Protein AF-A0A971IDX2-F1 (afdb_monomer_lite)

Secondary structure (DSSP, 8-state):
---EEEE-TT--EEEE-HHHHHHHHHHHHHHHHHHHT-PPPPHHHHHHHHHHHH-S-S-----TT-PPPP--SSTTHHHHS-GGGT-------HHHHHHHHHHTS--S-EEE--TT-BHHHHGGGHHHHHHHHHHHHHH--S-EEE--B--GGGGBTTTSSBPPHHHHGGGT-HHHHH-

pLDDT: mean 91.87, std 4.36, range [58.97, 97.69]

Sequence (179 aa):
MSTIWTRMGDGAAVEMTAEEVRADMVAGSEDAAKKGKIPTLEKHEYDYLFEMFASPTRIWGVERGHEAILTKDGSTNSLYSAQLSSGVGLPLSREQCFRTFERAFSFDTMEIGHTDYSVKPVKPIVALEQTHVEAVLHNCIIPVYYGFMPNLGLYFRPDGPFPNPSDLLPKGQIAEARA

Structure (mmCIF, N/CA/C/O 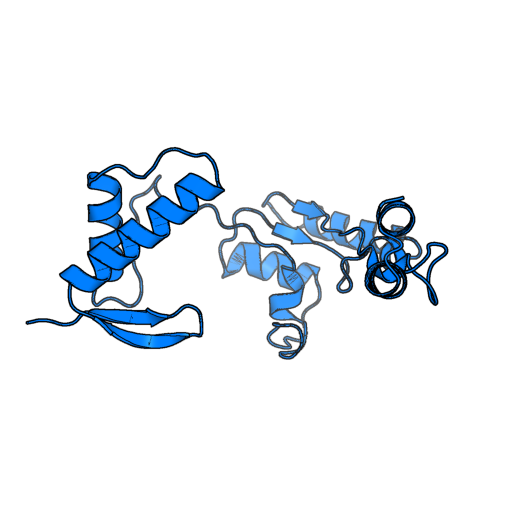backbone):
data_AF-A0A971IDX2-F1
#
_entry.id   AF-A0A971IDX2-F1
#
loop_
_atom_site.group_PDB
_atom_site.id
_atom_site.type_symbol
_atom_site.label_atom_id
_atom_site.label_alt_id
_atom_site.label_comp_id
_atom_site.label_asym_id
_atom_site.label_entity_id
_atom_site.label_seq_id
_atom_site.pdbx_PDB_ins_code
_atom_site.Cartn_x
_atom_site.Cartn_y
_atom_site.Cartn_z
_atom_site.occupancy
_atom_site.B_iso_or_equiv
_atom_site.auth_seq_id
_atom_site.auth_comp_id
_atom_site.auth_asym_id
_atom_site.auth_atom_id
_atom_site.pdbx_PDB_model_num
ATOM 1 N N . MET A 1 1 ? -24.607 18.203 22.125 1.00 58.97 1 MET A N 1
ATOM 2 C CA . MET A 1 1 ? -24.313 16.944 21.412 1.00 58.97 1 MET A CA 1
ATOM 3 C C . MET A 1 1 ? -22.805 16.807 21.377 1.00 58.97 1 MET A C 1
ATOM 5 O O . MET A 1 1 ? -22.153 17.809 21.118 1.00 58.97 1 MET A O 1
ATOM 9 N N . SER A 1 2 ? -22.254 15.652 21.747 1.00 82.31 2 SER A N 1
ATOM 10 C CA . SER A 1 2 ? -20.811 15.405 21.637 1.00 82.31 2 SER A CA 1
ATOM 11 C C . SER A 1 2 ? -20.446 15.238 20.163 1.00 82.31 2 SER A C 1
ATOM 13 O O . SER A 1 2 ? -21.071 14.428 19.481 1.00 82.31 2 SER A O 1
ATOM 15 N N . THR A 1 3 ? -19.481 16.013 19.678 1.00 91.56 3 THR A N 1
ATOM 16 C CA . THR A 1 3 ? -18.913 15.873 18.332 1.00 91.56 3 THR A CA 1
ATOM 17 C C . THR A 1 3 ? -17.737 14.895 18.352 1.00 91.56 3 THR A C 1
ATOM 19 O O . THR A 1 3 ? -17.095 14.693 19.384 1.00 91.56 3 THR A O 1
ATOM 22 N N . ILE A 1 4 ? -17.485 14.255 17.213 1.00 93.50 4 ILE A N 1
ATOM 23 C CA . ILE A 1 4 ? -16.369 13.346 16.955 1.00 93.50 4 ILE A CA 1
ATOM 24 C C . ILE A 1 4 ? -15.393 14.079 16.041 1.00 93.50 4 ILE A C 1
ATOM 26 O O . ILE A 1 4 ? -15.773 14.578 14.980 1.00 93.50 4 ILE A O 1
ATOM 30 N N . TRP A 1 5 ? -14.133 14.143 16.456 1.00 91.88 5 TRP A N 1
ATOM 31 C CA . TRP A 1 5 ? -13.058 14.682 15.634 1.00 91.88 5 TRP A CA 1
ATOM 32 C C . TRP A 1 5 ? -12.585 13.616 14.642 1.00 91.88 5 TRP A C 1
ATOM 34 O O . TRP A 1 5 ? -12.210 12.518 15.048 1.00 91.88 5 TRP A O 1
ATOM 44 N N . THR A 1 6 ? -12.581 13.933 13.349 1.00 90.00 6 THR A N 1
ATOM 45 C CA . THR A 1 6 ? -12.127 13.024 12.285 1.00 90.00 6 THR A CA 1
ATOM 46 C C . THR A 1 6 ? -11.393 13.788 11.178 1.00 90.00 6 THR A C 1
ATOM 48 O O . THR A 1 6 ? -11.206 15.007 11.259 1.00 90.00 6 THR A O 1
ATOM 51 N N . ARG A 1 7 ? -10.908 13.077 10.155 1.00 89.88 7 ARG A N 1
ATOM 52 C CA . ARG A 1 7 ? -10.211 13.656 9.003 1.00 89.88 7 ARG A CA 1
ATOM 53 C C . ARG A 1 7 ? -10.824 13.222 7.684 1.00 89.88 7 ARG A C 1
ATOM 55 O O . ARG A 1 7 ? -11.194 12.067 7.514 1.00 89.88 7 ARG A O 1
ATOM 62 N N . MET A 1 8 ? -10.835 14.151 6.740 1.00 88.69 8 MET A N 1
ATOM 63 C CA . MET A 1 8 ? -11.220 13.911 5.354 1.00 88.69 8 MET A CA 1
ATOM 64 C C . MET A 1 8 ? -10.071 13.255 4.570 1.00 88.69 8 MET A C 1
ATOM 66 O O . MET A 1 8 ? -8.927 13.214 5.030 1.00 88.69 8 MET A O 1
ATOM 70 N N . GLY A 1 9 ? -10.355 12.760 3.361 1.00 81.50 9 GLY A N 1
ATOM 71 C CA . GLY A 1 9 ? -9.358 12.098 2.504 1.00 81.50 9 GLY A CA 1
ATOM 72 C C . GLY A 1 9 ? -8.189 12.990 2.059 1.00 81.50 9 GLY A C 1
ATOM 73 O O . GLY A 1 9 ? -7.136 12.481 1.688 1.00 81.50 9 GLY A O 1
ATOM 74 N N . ASP A 1 10 ? -8.345 14.311 2.134 1.00 87.31 10 ASP A N 1
ATOM 75 C CA . ASP A 1 10 ? -7.287 15.306 1.906 1.00 87.31 10 ASP A CA 1
ATOM 76 C C . ASP A 1 10 ? -6.480 15.640 3.180 1.00 87.31 10 ASP A C 1
ATOM 78 O O . ASP A 1 10 ? -5.535 16.428 3.140 1.00 87.31 10 ASP A O 1
ATOM 82 N N . GLY A 1 11 ? -6.836 15.035 4.316 1.00 86.12 11 GLY A N 1
ATOM 83 C CA . GLY A 1 11 ? -6.217 15.250 5.618 1.00 86.12 11 GLY A CA 1
ATOM 84 C C . GLY A 1 11 ? -6.796 16.414 6.428 1.00 86.12 11 GLY A C 1
ATOM 85 O O . GLY A 1 11 ? -6.333 16.625 7.554 1.00 86.12 11 GLY A O 1
ATOM 86 N N . ALA A 1 12 ? -7.791 17.149 5.916 1.00 93.50 12 ALA A N 1
ATOM 87 C CA . ALA A 1 12 ? -8.443 18.226 6.656 1.00 93.50 12 ALA A CA 1
ATOM 88 C C . ALA A 1 12 ? -9.156 17.682 7.902 1.00 93.50 12 ALA A C 1
ATOM 90 O O . ALA A 1 12 ? -9.855 16.671 7.841 1.00 93.50 12 ALA A O 1
ATOM 91 N N . ALA A 1 13 ? -8.975 18.355 9.039 1.00 93.50 13 ALA A N 1
ATOM 92 C CA . ALA A 1 13 ? -9.632 17.993 10.289 1.00 93.50 13 ALA A CA 1
ATOM 93 C C . ALA A 1 13 ? -11.041 18.593 10.352 1.00 93.50 13 ALA A C 1
ATOM 95 O O . ALA A 1 13 ? -11.214 19.786 10.095 1.00 93.50 13 ALA A O 1
ATOM 96 N N . VAL A 1 14 ? -12.022 17.776 10.729 1.00 94.56 14 VAL A N 1
ATOM 97 C CA . VAL A 1 14 ? -13.430 18.168 10.854 1.00 94.56 14 VAL A CA 1
ATOM 98 C C . VAL A 1 14 ? -14.026 17.619 12.147 1.00 94.56 14 VAL A C 1
ATOM 100 O O . VAL A 1 14 ? -13.539 16.637 12.710 1.00 94.56 14 VAL A O 1
ATOM 103 N N . GLU A 1 15 ? -15.092 18.258 12.615 1.00 95.00 15 GLU A N 1
ATOM 104 C CA . GLU A 1 15 ? -15.929 17.742 13.694 1.00 95.00 15 GLU A CA 1
ATOM 105 C C . GLU A 1 15 ? -17.282 17.339 13.119 1.00 95.00 15 GLU A C 1
ATOM 107 O O . GLU A 1 15 ? -17.917 18.125 12.418 1.00 95.00 15 GLU A O 1
ATOM 112 N N . MET A 1 16 ? -17.710 16.116 13.413 1.00 94.75 16 MET A N 1
ATOM 113 C CA . MET A 1 16 ? -18.959 15.538 12.918 1.00 94.75 16 MET A CA 1
ATOM 114 C C . MET A 1 16 ? -19.768 14.968 14.080 1.00 94.75 16 MET A C 1
ATOM 116 O O . MET A 1 16 ? -19.226 14.550 15.102 1.00 94.75 16 MET A O 1
ATOM 120 N N . THR A 1 17 ? -21.084 14.948 13.949 1.00 95.88 17 THR A N 1
ATOM 121 C CA . THR A 1 17 ? -21.972 14.236 14.874 1.00 95.88 17 THR A CA 1
ATOM 122 C C . THR A 1 17 ? -21.839 12.721 14.707 1.00 95.88 17 THR A C 1
ATOM 124 O O . THR A 1 17 ? -21.356 12.222 13.690 1.00 95.88 17 THR A O 1
ATOM 127 N N . ALA A 1 18 ? -22.289 11.963 15.709 1.00 94.31 18 ALA A N 1
ATOM 128 C CA . ALA A 1 18 ? -22.303 10.503 15.639 1.00 94.31 18 ALA A CA 1
ATOM 129 C C . ALA A 1 18 ? -23.127 9.992 14.445 1.00 94.31 18 ALA A C 1
ATOM 131 O O . ALA A 1 18 ? -22.732 9.040 13.773 1.00 94.31 18 ALA A O 1
ATOM 132 N N . GLU A 1 19 ? -24.260 10.637 14.171 1.00 95.06 19 GLU A N 1
ATOM 133 C CA . GLU A 1 19 ? -25.143 10.319 13.055 1.00 95.06 19 GLU A CA 1
ATOM 134 C C . GLU A 1 19 ? -24.467 10.574 11.704 1.00 95.06 19 GLU A C 1
ATOM 136 O O . GLU A 1 19 ? -24.551 9.727 10.815 1.00 95.06 19 GLU A O 1
ATOM 141 N N . GLU A 1 20 ? -23.754 11.696 11.563 1.00 95.38 20 GLU A N 1
ATOM 142 C CA . GLU A 1 20 ? -23.008 12.024 10.342 1.00 95.38 20 GLU A CA 1
ATOM 143 C C . GLU A 1 20 ? -21.884 11.018 10.079 1.00 95.38 20 GLU A C 1
ATOM 145 O O . GLU A 1 20 ? -21.772 10.520 8.961 1.00 95.38 20 GLU A O 1
ATOM 150 N N . VAL A 1 21 ? -21.099 10.654 11.101 1.00 94.31 21 VAL A N 1
ATOM 151 C CA . VAL A 1 21 ? -20.028 9.647 10.962 1.00 94.31 21 VAL A CA 1
ATOM 152 C C . VAL A 1 21 ? -20.599 8.284 10.561 1.00 94.31 21 VAL A C 1
ATOM 154 O O . VAL A 1 21 ? -20.052 7.616 9.686 1.00 94.31 21 VAL A O 1
ATOM 157 N N . ARG A 1 22 ? -21.721 7.863 11.162 1.00 95.06 22 ARG A N 1
ATOM 158 C CA . ARG A 1 22 ? -22.378 6.594 10.799 1.00 95.06 22 ARG A CA 1
ATOM 159 C C . ARG A 1 22 ? -22.875 6.602 9.360 1.00 95.06 22 ARG A C 1
ATOM 161 O O . ARG A 1 22 ? -22.681 5.615 8.656 1.00 95.06 22 ARG A O 1
ATOM 168 N N . ALA A 1 23 ? -23.511 7.690 8.935 1.00 94.94 23 ALA A N 1
ATOM 169 C CA . ALA A 1 23 ? -24.019 7.819 7.576 1.00 94.94 23 ALA A CA 1
ATOM 170 C C . ALA A 1 23 ? -22.884 7.787 6.541 1.00 94.94 23 ALA A C 1
ATOM 172 O O . ALA A 1 23 ? -22.991 7.063 5.552 1.00 94.94 23 ALA A O 1
ATOM 173 N N . ASP A 1 24 ? -21.793 8.515 6.794 1.00 94.25 24 ASP A N 1
ATOM 174 C CA . ASP A 1 24 ? -20.624 8.558 5.908 1.00 94.25 24 ASP A CA 1
ATOM 175 C C . ASP A 1 24 ? -19.943 7.186 5.793 1.00 94.25 24 ASP A C 1
ATOM 177 O O . ASP A 1 24 ? -19.686 6.695 4.693 1.00 94.25 24 ASP A O 1
ATOM 181 N N . MET A 1 25 ? -19.754 6.500 6.924 1.00 92.81 25 MET A N 1
ATOM 182 C CA . MET A 1 25 ? -19.170 5.158 6.963 1.00 92.81 25 MET A CA 1
ATOM 183 C C . MET A 1 25 ? -20.001 4.131 6.178 1.00 92.81 25 MET A C 1
ATOM 185 O O . MET A 1 25 ? -19.433 3.334 5.428 1.00 92.81 25 MET A O 1
ATOM 189 N N . VAL A 1 26 ? -21.331 4.142 6.327 1.00 94.88 26 VAL A N 1
ATOM 190 C CA . VAL A 1 26 ? -22.223 3.244 5.572 1.00 94.88 26 VAL A CA 1
ATOM 191 C C . VAL A 1 26 ? -22.150 3.562 4.081 1.00 94.88 26 VAL A C 1
ATOM 193 O O . VAL A 1 26 ? -21.885 2.664 3.284 1.00 94.88 26 VAL A O 1
ATOM 196 N N . ALA A 1 27 ? -22.294 4.834 3.700 1.00 95.50 27 ALA A N 1
ATOM 197 C CA . ALA A 1 27 ? -22.267 5.245 2.299 1.00 95.50 27 ALA A CA 1
ATOM 198 C C . ALA A 1 27 ? -20.940 4.881 1.610 1.00 95.50 27 ALA A C 1
ATOM 200 O O . ALA A 1 27 ? -20.941 4.322 0.510 1.00 95.50 27 ALA A O 1
ATOM 201 N N . GLY A 1 28 ? -19.807 5.153 2.265 1.00 94.12 28 GLY A N 1
ATOM 202 C CA . GLY A 1 28 ? -18.481 4.828 1.742 1.00 94.12 28 GLY A CA 1
ATOM 203 C C . GLY A 1 28 ? -18.239 3.321 1.638 1.00 94.12 28 GLY A C 1
ATOM 204 O O . GLY A 1 28 ? -17.726 2.839 0.626 1.00 94.12 28 GLY A O 1
ATOM 205 N N . SER A 1 29 ? -18.646 2.560 2.656 1.00 95.00 29 SER A N 1
ATOM 206 C CA . SER A 1 29 ? -18.499 1.103 2.675 1.00 95.00 29 SER A CA 1
ATOM 207 C C . SER A 1 29 ? -19.367 0.414 1.617 1.00 95.00 29 SER A C 1
ATOM 209 O O . SER A 1 29 ? -18.877 -0.471 0.916 1.00 95.00 29 SER A O 1
ATOM 211 N N . GLU A 1 30 ? -20.619 0.839 1.433 1.00 96.06 30 GLU A N 1
ATOM 212 C CA . GLU A 1 30 ? -21.510 0.289 0.404 1.00 96.06 30 GLU A CA 1
ATOM 213 C C . GLU A 1 30 ? -21.021 0.602 -1.018 1.00 96.06 30 GLU A C 1
ATOM 215 O O . GLU A 1 30 ? -21.055 -0.269 -1.893 1.00 96.06 30 GLU A O 1
ATOM 220 N N . ASP A 1 31 ? -20.518 1.818 -1.262 1.00 97.31 31 ASP A N 1
ATOM 221 C CA . ASP A 1 31 ? -19.919 2.182 -2.551 1.00 97.31 31 ASP A CA 1
ATOM 222 C C . ASP A 1 31 ? -18.663 1.344 -2.844 1.00 97.31 31 ASP A C 1
ATOM 224 O O . ASP A 1 31 ? -18.506 0.814 -3.952 1.00 97.31 31 ASP A O 1
ATOM 228 N N . ALA A 1 32 ? -17.803 1.145 -1.841 1.00 95.44 32 ALA A N 1
ATOM 229 C CA . ALA A 1 32 ? -16.634 0.277 -1.949 1.00 95.44 32 ALA A CA 1
ATOM 230 C C . ALA A 1 32 ? -17.029 -1.184 -2.218 1.00 95.44 32 ALA A C 1
ATOM 232 O O . ALA A 1 32 ? -16.491 -1.798 -3.142 1.00 95.44 32 ALA A O 1
ATOM 233 N N . ALA A 1 33 ? -18.007 -1.725 -1.485 1.00 97.06 33 ALA A N 1
ATOM 234 C CA . ALA A 1 33 ? -18.505 -3.088 -1.665 1.00 97.06 33 ALA A CA 1
ATOM 235 C C . ALA A 1 33 ? -19.082 -3.296 -3.074 1.00 97.06 33 ALA A C 1
ATOM 237 O O . ALA A 1 33 ? -18.747 -4.263 -3.763 1.00 97.06 33 ALA A O 1
ATOM 238 N N . LYS A 1 34 ? -19.868 -2.328 -3.562 1.00 97.69 34 LYS A N 1
ATOM 239 C CA . LYS A 1 34 ? -20.420 -2.327 -4.921 1.00 97.69 34 LYS A CA 1
ATOM 240 C C . LYS A 1 34 ? -19.328 -2.321 -5.991 1.00 97.69 34 LYS A C 1
ATOM 242 O O . LYS A 1 34 ? -19.406 -3.099 -6.943 1.00 97.69 34 LYS A O 1
ATOM 247 N N . LYS A 1 35 ? -18.314 -1.460 -5.858 1.00 97.12 35 LYS A N 1
ATOM 248 C CA . LYS A 1 35 ? -17.181 -1.379 -6.800 1.00 97.12 35 LYS A CA 1
ATOM 249 C C . LYS A 1 35 ? -16.319 -2.640 -6.764 1.00 97.12 35 LYS A C 1
ATOM 251 O O . LYS A 1 35 ? -15.936 -3.144 -7.819 1.00 97.12 35 LYS A O 1
ATOM 256 N N . GLY A 1 36 ? -16.058 -3.157 -5.565 1.00 96.62 36 GLY A N 1
ATOM 257 C CA . GLY A 1 36 ? -15.295 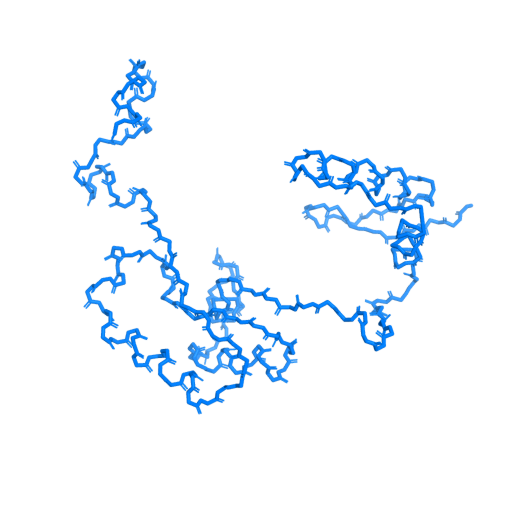-4.381 -5.327 1.00 96.62 36 GLY A CA 1
ATOM 258 C C . GLY A 1 36 ? -16.049 -5.662 -5.683 1.00 96.62 36 GLY A C 1
ATOM 259 O O . GLY A 1 36 ? -15.421 -6.705 -5.831 1.00 96.62 36 GLY A O 1
ATOM 260 N N . LYS A 1 37 ? -17.375 -5.587 -5.869 1.00 97.44 37 LYS A N 1
ATOM 261 C CA . LYS A 1 37 ? -18.269 -6.740 -6.077 1.00 97.44 37 LYS A CA 1
ATOM 262 C C . LYS A 1 37 ? -18.164 -7.762 -4.940 1.00 97.44 37 LYS A C 1
ATOM 264 O O . LYS A 1 37 ? -18.154 -8.968 -5.177 1.00 97.44 37 LYS A O 1
ATOM 269 N N . ILE A 1 38 ? -18.083 -7.257 -3.715 1.00 96.75 38 ILE A N 1
ATOM 270 C CA . ILE A 1 38 ? -18.012 -8.040 -2.479 1.00 96.75 38 ILE A CA 1
ATOM 271 C C . ILE A 1 38 ? -19.247 -7.756 -1.612 1.00 96.75 38 ILE A C 1
ATOM 273 O O . ILE A 1 38 ? -19.924 -6.750 -1.843 1.00 96.75 38 ILE A O 1
ATOM 277 N N . PRO A 1 39 ? -19.581 -8.630 -0.645 1.00 97.25 39 PRO A N 1
ATOM 278 C CA . PRO A 1 39 ? -20.655 -8.363 0.305 1.00 97.25 39 PRO A CA 1
ATOM 279 C C . PRO A 1 39 ? -20.437 -7.052 1.068 1.00 97.25 39 PRO A C 1
ATOM 281 O O . PRO A 1 39 ? -19.301 -6.661 1.339 1.00 97.25 39 PRO A O 1
ATOM 284 N N . THR A 1 40 ? -21.534 -6.379 1.411 1.00 96.56 40 THR A N 1
ATOM 285 C CA . THR A 1 40 ? -21.514 -5.266 2.366 1.00 96.56 40 THR A CA 1
ATOM 286 C C . THR A 1 40 ? -21.217 -5.787 3.764 1.00 96.56 40 THR A C 1
ATOM 288 O O . THR A 1 40 ? -21.504 -6.948 4.061 1.00 96.56 40 THR A O 1
ATOM 291 N N . LEU A 1 41 ? -20.707 -4.912 4.627 1.00 95.38 41 LEU A N 1
ATOM 292 C CA . LEU A 1 41 ? -20.501 -5.249 6.028 1.00 95.38 41 LEU A CA 1
ATOM 293 C C . LEU A 1 41 ? -21.838 -5.522 6.729 1.00 95.38 41 LEU A C 1
ATOM 295 O O . LEU A 1 41 ? -22.884 -4.954 6.399 1.00 95.38 41 LEU A O 1
ATOM 299 N N . GLU A 1 42 ? -21.795 -6.394 7.722 1.00 96.00 42 GLU A N 1
ATOM 300 C CA . GLU A 1 42 ? -22.884 -6.630 8.645 1.00 96.00 42 GLU A CA 1
ATOM 301 C C . GLU A 1 42 ? -22.992 -5.493 9.667 1.00 96.00 42 GLU A C 1
ATOM 303 O O . GLU A 1 42 ? -22.046 -4.762 9.962 1.00 96.00 42 GLU A O 1
ATOM 308 N N . LYS A 1 43 ? -24.171 -5.363 10.282 1.00 94.88 43 LYS A N 1
ATOM 309 C CA . LYS A 1 43 ? -24.435 -4.311 11.273 1.00 94.88 43 LYS A CA 1
ATOM 310 C C . LYS A 1 43 ? -23.407 -4.293 12.412 1.00 94.88 43 LYS A C 1
ATOM 312 O O . LYS A 1 43 ? -22.986 -3.220 12.831 1.00 94.88 43 LYS A O 1
ATOM 317 N N . HIS A 1 44 ? -23.018 -5.466 12.907 1.00 94.75 44 HIS A N 1
ATOM 318 C CA . HIS A 1 44 ? -22.088 -5.571 14.029 1.00 94.75 44 HIS A CA 1
ATOM 319 C C . HIS A 1 44 ? -20.671 -5.097 13.656 1.00 94.75 44 HIS A C 1
ATOM 321 O O . HIS A 1 44 ? -19.983 -4.518 14.493 1.00 94.75 44 HIS A O 1
ATOM 327 N N . GLU A 1 45 ? -20.266 -5.270 12.395 1.00 93.94 45 GLU A N 1
ATOM 328 C CA . GLU A 1 45 ? -18.990 -4.777 11.871 1.00 93.94 45 GLU A CA 1
ATOM 329 C C . GLU A 1 45 ? -19.002 -3.247 11.767 1.00 93.94 45 GLU A C 1
ATOM 331 O O . GLU A 1 45 ? -18.050 -2.591 12.186 1.00 93.94 45 GLU A O 1
ATOM 336 N N . TYR A 1 46 ? -20.109 -2.656 11.298 1.00 95.00 46 TYR A N 1
ATOM 337 C CA . TYR A 1 46 ? -20.283 -1.200 11.326 1.00 95.00 46 TYR A CA 1
ATOM 338 C C . TYR A 1 46 ? -20.261 -0.642 12.748 1.00 95.00 46 TYR A C 1
ATOM 340 O O . TYR A 1 46 ? -19.639 0.389 12.989 1.00 95.00 46 TYR A O 1
ATOM 348 N N . ASP A 1 47 ? -20.930 -1.297 13.695 1.00 94.75 47 ASP A N 1
ATOM 349 C CA . ASP A 1 47 ? -20.955 -0.836 15.083 1.00 94.75 47 ASP A CA 1
ATOM 350 C C . ASP A 1 47 ? -19.550 -0.857 15.708 1.00 94.75 47 ASP A C 1
ATOM 352 O O . ASP A 1 47 ? -19.167 0.119 16.355 1.00 94.75 47 ASP A O 1
ATOM 356 N N . TYR A 1 48 ? -18.754 -1.896 15.430 1.00 92.56 48 TYR A N 1
ATOM 357 C CA . TYR A 1 48 ? -17.351 -1.975 15.846 1.00 92.56 48 TYR A CA 1
ATOM 358 C C . TYR A 1 48 ? -16.490 -0.864 15.225 1.00 92.56 48 TYR A C 1
ATOM 360 O O . TYR A 1 48 ? -15.754 -0.170 15.928 1.00 92.56 48 TYR A O 1
ATOM 368 N N . LEU A 1 49 ? -16.606 -0.643 13.910 1.00 92.31 49 LEU A N 1
ATOM 369 C CA . LEU A 1 49 ? -15.874 0.429 13.231 1.00 92.31 49 LEU A CA 1
ATOM 370 C C . LEU A 1 49 ? -16.267 1.805 13.775 1.00 92.31 49 LEU A C 1
ATOM 372 O O . LEU A 1 49 ? -15.398 2.638 14.022 1.00 92.31 49 LEU A O 1
ATOM 376 N N . PHE A 1 50 ? -17.557 2.043 14.015 1.00 93.81 50 PHE A N 1
ATOM 377 C CA . PHE A 1 50 ? -18.014 3.293 14.610 1.00 93.81 50 PHE A CA 1
ATOM 378 C C . PHE A 1 50 ? -17.415 3.513 16.001 1.00 93.81 50 PHE A C 1
ATOM 380 O O . PHE A 1 50 ? -16.986 4.625 16.295 1.00 93.81 50 PHE A O 1
ATOM 387 N N . GLU A 1 51 ? -17.365 2.483 16.847 1.00 93.38 51 GLU A N 1
ATOM 388 C CA . GLU A 1 51 ? -16.739 2.578 18.170 1.00 93.38 51 GLU A CA 1
ATOM 389 C C . GLU A 1 51 ? -15.261 2.978 18.061 1.00 93.38 51 GLU A C 1
ATOM 391 O O . GLU A 1 51 ? -14.808 3.875 18.776 1.00 93.38 51 GLU A O 1
ATOM 396 N N . MET A 1 52 ? -14.541 2.391 17.101 1.00 91.38 52 MET A N 1
ATOM 397 C CA . MET A 1 52 ? -13.156 2.752 16.802 1.00 91.38 52 MET A CA 1
ATOM 398 C C . MET A 1 52 ? -13.025 4.225 16.372 1.00 91.38 52 MET A C 1
ATOM 400 O O . MET A 1 52 ? -12.179 4.936 16.910 1.00 91.38 52 MET A O 1
ATOM 404 N N . PHE A 1 53 ? -13.863 4.711 15.447 1.00 89.44 53 PHE A N 1
ATOM 405 C CA . PHE A 1 53 ? -13.829 6.110 14.982 1.00 89.44 53 PHE A CA 1
ATOM 406 C C . PHE A 1 53 ? -14.279 7.119 16.046 1.00 89.44 53 PHE A C 1
ATOM 408 O O . PHE A 1 53 ? -13.774 8.239 16.087 1.00 89.44 53 PHE A O 1
ATOM 415 N N . ALA A 1 54 ? -15.226 6.740 16.904 1.00 91.75 54 ALA A N 1
ATOM 416 C CA . ALA A 1 54 ? -15.718 7.574 17.996 1.00 91.75 54 ALA A CA 1
ATOM 417 C C . ALA A 1 54 ? -14.783 7.568 19.217 1.00 91.75 54 ALA A C 1
ATOM 419 O O . ALA A 1 54 ? -14.978 8.357 20.146 1.00 91.75 54 ALA A O 1
ATOM 420 N N . SER A 1 55 ? -13.783 6.683 19.238 1.00 91.44 55 SER A N 1
ATOM 421 C CA . SER A 1 55 ? -12.836 6.580 20.339 1.00 91.44 55 SER A CA 1
ATOM 422 C C . SER A 1 55 ? -12.057 7.888 20.509 1.00 91.44 55 SER A C 1
ATOM 424 O O . SER A 1 55 ? -11.422 8.360 19.566 1.00 91.44 55 SER A O 1
ATOM 426 N N . PRO A 1 56 ? -12.012 8.472 21.722 1.00 87.81 56 PRO A N 1
ATOM 427 C CA . PRO A 1 56 ? -11.218 9.674 21.978 1.00 87.81 56 PRO A CA 1
ATOM 428 C C . PRO A 1 56 ? -9.710 9.377 22.039 1.00 87.81 56 PRO A C 1
ATOM 430 O O . PRO A 1 56 ? -8.898 10.281 22.243 1.00 87.81 56 PRO 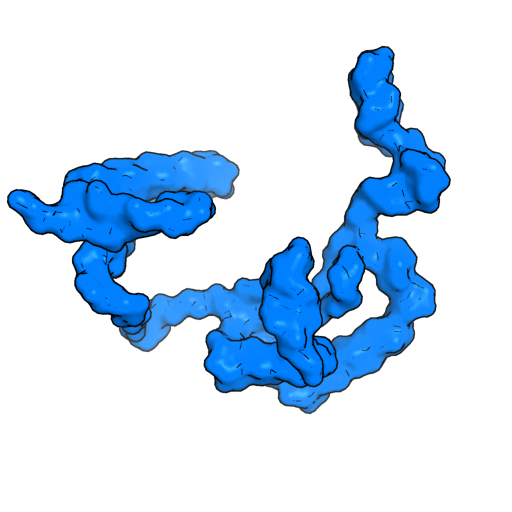A O 1
ATOM 433 N N . THR A 1 57 ? -9.319 8.105 21.934 1.00 89.88 57 THR A N 1
ATOM 434 C CA . THR A 1 57 ? -7.923 7.683 22.019 1.00 89.88 57 THR A CA 1
ATOM 435 C C . THR A 1 57 ? -7.234 7.794 20.665 1.00 89.88 57 THR A C 1
ATOM 437 O O . THR A 1 57 ? -7.803 7.508 19.619 1.00 89.88 57 THR A O 1
ATOM 440 N N . ARG A 1 58 ? -5.958 8.191 20.678 1.00 83.50 58 ARG A N 1
ATOM 441 C CA . ARG A 1 58 ? -5.152 8.290 19.452 1.00 83.50 58 ARG A CA 1
ATOM 442 C C . ARG A 1 58 ? -4.726 6.922 18.899 1.00 83.50 58 ARG A C 1
ATOM 444 O O . ARG A 1 58 ? -4.342 6.837 17.737 1.00 83.50 58 ARG A O 1
ATOM 451 N N . ILE A 1 59 ? -4.718 5.888 19.739 1.00 87.69 59 ILE A N 1
ATOM 452 C CA . ILE A 1 59 ? -4.285 4.531 19.396 1.00 87.69 59 ILE A CA 1
ATOM 453 C C . ILE A 1 59 ? -5.388 3.572 19.831 1.00 87.69 59 ILE A C 1
ATOM 455 O O . ILE A 1 59 ? -5.731 3.539 21.010 1.00 87.69 59 ILE A O 1
ATOM 459 N N . TRP A 1 60 ? -5.886 2.781 18.883 1.00 88.06 60 TRP A N 1
ATOM 460 C CA . TRP A 1 60 ? -6.836 1.699 19.116 1.00 88.06 60 TRP A CA 1
ATOM 461 C C . TRP A 1 60 ? -6.108 0.352 19.055 1.00 88.06 60 TRP A C 1
ATOM 463 O O . TRP A 1 60 ? -5.328 0.113 18.133 1.00 88.06 60 TRP A O 1
ATOM 473 N N . GLY A 1 61 ? -6.330 -0.505 20.050 1.00 90.81 61 GLY A N 1
ATOM 474 C CA . GLY A 1 61 ? -5.815 -1.876 20.077 1.00 90.81 61 GLY A CA 1
ATOM 475 C C . GLY A 1 61 ? -6.887 -2.878 19.660 1.00 90.81 61 GLY A C 1
ATOM 476 O O . GLY A 1 61 ? -8.074 -2.577 19.728 1.00 90.81 61 GLY A O 1
ATOM 477 N N . VAL A 1 62 ? -6.475 -4.078 19.259 1.00 91.06 62 VAL A N 1
ATOM 478 C CA . VAL A 1 62 ? -7.384 -5.168 18.878 1.00 91.06 62 VAL A CA 1
ATOM 479 C C . VAL A 1 62 ? -7.120 -6.412 19.717 1.00 91.06 62 VAL A C 1
ATOM 481 O O . VAL A 1 62 ? -6.037 -6.576 20.286 1.00 91.06 62 VAL A O 1
ATOM 484 N N . GLU A 1 63 ? -8.121 -7.282 19.813 1.00 91.38 63 GLU A N 1
ATOM 485 C CA . GLU A 1 63 ? -7.961 -8.593 20.437 1.00 91.38 63 GLU A CA 1
ATOM 486 C C . GLU A 1 63 ? -7.025 -9.484 19.614 1.00 91.38 63 GLU A C 1
ATOM 488 O O . GLU A 1 63 ? -6.922 -9.357 18.391 1.00 91.38 63 GLU A O 1
ATOM 493 N N . ARG A 1 64 ? -6.348 -10.415 20.291 1.00 91.69 64 ARG A N 1
ATOM 494 C CA . ARG A 1 64 ? -5.450 -11.356 19.622 1.00 91.69 64 ARG A CA 1
ATOM 495 C C . ARG A 1 64 ? -6.231 -12.232 18.643 1.00 91.69 64 ARG A C 1
ATOM 497 O O . ARG A 1 64 ? -7.183 -12.896 19.043 1.00 91.69 64 ARG A O 1
ATOM 504 N N . GLY A 1 65 ? -5.765 -12.300 17.403 1.00 92.44 65 GLY A N 1
ATOM 505 C CA . GLY A 1 65 ? -6.436 -12.961 16.284 1.00 92.44 65 GLY A CA 1
ATOM 506 C C . GLY A 1 65 ? -7.226 -12.005 15.386 1.00 92.44 65 GLY A C 1
ATOM 507 O O . GLY A 1 65 ? -7.668 -12.432 14.322 1.00 92.44 65 GLY A O 1
ATOM 508 N N . HIS A 1 66 ? -7.406 -10.742 15.788 1.00 89.12 66 HIS A N 1
ATOM 509 C CA . HIS A 1 66 ? -8.075 -9.696 15.004 1.00 89.12 66 HIS A CA 1
ATOM 510 C C . HIS A 1 66 ? -7.085 -8.627 14.496 1.00 89.12 66 HIS A C 1
ATOM 512 O O . HIS A 1 66 ? -7.483 -7.509 14.162 1.00 89.12 66 HIS A O 1
ATOM 518 N N . GLU A 1 67 ? -5.787 -8.935 14.461 1.00 90.38 67 GLU A N 1
ATOM 519 C CA . GLU A 1 67 ? -4.756 -8.057 13.912 1.00 90.38 67 GLU A CA 1
ATOM 520 C C . GLU A 1 67 ? -4.923 -7.866 12.398 1.00 90.38 67 GLU A C 1
ATOM 522 O O . GLU A 1 67 ? -5.254 -8.790 11.654 1.00 90.38 67 GLU A O 1
ATOM 527 N N . ALA A 1 68 ? -4.662 -6.646 11.927 1.00 89.81 68 ALA A N 1
ATOM 528 C CA . ALA A 1 68 ? -4.611 -6.362 10.502 1.00 89.81 68 ALA A CA 1
ATOM 529 C C . ALA A 1 68 ? -3.266 -6.818 9.930 1.00 89.81 68 ALA A C 1
ATOM 531 O O . ALA A 1 68 ? -2.220 -6.441 10.453 1.00 89.81 68 ALA A O 1
ATOM 532 N N . ILE A 1 69 ? -3.302 -7.566 8.826 1.00 92.00 69 ILE A N 1
ATOM 533 C CA . ILE A 1 69 ? -2.095 -7.916 8.076 1.00 92.00 69 ILE A CA 1
ATOM 534 C C . ILE A 1 69 ? -1.578 -6.667 7.368 1.00 92.00 69 ILE A C 1
ATOM 536 O O . ILE A 1 69 ? -2.244 -6.108 6.491 1.00 92.00 69 ILE A O 1
ATOM 540 N N . LEU A 1 70 ? -0.376 -6.241 7.733 1.00 93.00 70 LEU A N 1
ATOM 541 C CA . LEU A 1 70 ? 0.275 -5.082 7.150 1.00 93.00 70 LEU A CA 1
ATOM 542 C C . LEU A 1 70 ? 1.156 -5.512 5.980 1.00 93.00 70 LEU A C 1
ATOM 544 O O . LEU A 1 70 ? 2.137 -6.244 6.122 1.00 93.00 70 LEU A O 1
ATOM 548 N N . THR A 1 71 ? 0.804 -5.013 4.801 1.00 92.31 71 THR A N 1
ATOM 549 C CA . THR A 1 71 ? 1.596 -5.135 3.579 1.00 92.31 71 THR A CA 1
ATOM 550 C C . THR A 1 71 ? 1.768 -3.767 2.942 1.00 92.31 71 THR A C 1
ATOM 552 O O . THR A 1 71 ? 0.953 -2.866 3.157 1.00 92.31 71 THR A O 1
ATOM 555 N N . LYS A 1 72 ? 2.851 -3.573 2.193 1.00 87.12 72 LYS A N 1
ATOM 556 C CA . LYS A 1 72 ? 3.160 -2.281 1.582 1.00 87.12 72 LYS A CA 1
ATOM 557 C C . LYS A 1 72 ? 3.921 -2.450 0.288 1.00 87.12 72 LYS A C 1
ATOM 559 O O . LYS A 1 72 ? 4.895 -3.199 0.268 1.00 87.12 72 LYS A O 1
ATOM 564 N N . ASP A 1 73 ? 3.527 -1.660 -0.704 1.00 85.38 73 ASP A N 1
ATOM 565 C CA . ASP A 1 73 ? 4.243 -1.363 -1.939 1.00 85.38 73 ASP A CA 1
ATOM 566 C C . ASP A 1 73 ? 5.075 -0.066 -1.829 1.00 85.38 73 ASP A C 1
ATOM 568 O O . ASP A 1 73 ? 4.927 0.732 -0.894 1.00 85.38 73 ASP A O 1
ATOM 572 N N . GLY A 1 74 ? 6.026 0.136 -2.745 1.00 80.62 74 GLY A N 1
ATOM 573 C CA . GLY A 1 74 ? 6.957 1.269 -2.729 1.00 80.62 74 GLY A CA 1
ATOM 574 C C . GLY A 1 74 ? 7.736 1.359 -1.413 1.00 80.62 74 GLY A C 1
ATOM 575 O O . GLY A 1 74 ? 8.075 2.444 -0.930 1.00 80.62 74 GLY A O 1
ATOM 576 N N . SER A 1 75 ? 7.949 0.214 -0.773 1.00 80.06 75 SER A N 1
ATOM 577 C CA . SER A 1 75 ? 8.037 0.108 0.677 1.00 80.06 75 SER A CA 1
ATOM 578 C C . SER A 1 75 ? 9.277 0.806 1.218 1.00 80.06 75 SER A C 1
ATOM 580 O O . SER A 1 75 ? 9.192 1.700 2.062 1.00 80.06 75 SER A O 1
ATOM 582 N N . THR A 1 76 ? 10.437 0.487 0.648 1.00 88.69 76 THR A N 1
ATOM 583 C CA . THR A 1 76 ? 11.707 1.114 1.015 1.00 88.69 76 THR A CA 1
ATOM 584 C C . THR A 1 76 ? 11.742 2.606 0.661 1.00 88.69 76 THR A C 1
ATOM 586 O O . THR A 1 76 ? 12.329 3.389 1.410 1.00 88.69 76 THR A O 1
ATOM 589 N N . ASN A 1 77 ? 11.049 3.032 -0.408 1.00 90.19 77 ASN A N 1
ATOM 590 C CA . ASN A 1 77 ? 11.023 4.433 -0.853 1.00 90.19 77 ASN A CA 1
ATOM 591 C C . ASN A 1 77 ? 10.433 5.358 0.213 1.00 90.19 77 ASN A C 1
ATOM 593 O O . ASN A 1 77 ? 10.913 6.476 0.381 1.00 90.19 77 ASN A O 1
ATOM 597 N N . SER A 1 78 ? 9.457 4.876 0.989 1.00 89.62 78 SER A N 1
ATOM 598 C CA . SER A 1 78 ? 8.841 5.665 2.065 1.00 89.62 78 SER A CA 1
ATOM 599 C C . SER A 1 78 ? 9.847 6.145 3.117 1.00 89.62 78 SER A C 1
ATOM 601 O O . SER A 1 78 ? 9.593 7.149 3.774 1.00 89.62 78 SER A O 1
ATOM 603 N N . LEU A 1 79 ? 10.991 5.467 3.273 1.00 92.50 79 LEU A N 1
ATOM 604 C CA . LEU A 1 79 ? 12.040 5.880 4.204 1.00 92.50 79 LEU A CA 1
ATOM 605 C C . LEU A 1 79 ? 13.147 6.680 3.521 1.00 92.50 79 LEU A C 1
ATOM 607 O O . LEU A 1 79 ? 13.435 7.787 3.969 1.00 92.50 79 LEU A O 1
ATOM 611 N N . TYR A 1 80 ? 13.757 6.167 2.450 1.00 90.94 80 TYR A N 1
ATOM 612 C CA . TYR A 1 80 ? 14.950 6.817 1.888 1.00 90.94 80 TYR A CA 1
ATOM 613 C C . TYR A 1 80 ? 14.671 7.856 0.800 1.00 90.94 80 TYR A C 1
ATOM 615 O O . TYR A 1 80 ? 15.528 8.698 0.532 1.00 90.94 80 TYR A O 1
ATOM 623 N N . SER A 1 81 ? 13.509 7.811 0.138 1.00 90.31 81 SER A N 1
ATOM 624 C CA . SER A 1 81 ? 13.204 8.771 -0.929 1.00 90.31 81 SER A CA 1
ATOM 625 C C . SER A 1 81 ? 12.867 10.148 -0.361 1.00 90.31 81 SER A C 1
ATOM 627 O O . SER A 1 81 ? 12.533 10.298 0.815 1.00 90.31 81 SER A O 1
ATOM 629 N N . ALA A 1 82 ? 12.963 11.177 -1.202 1.00 88.75 82 ALA A N 1
ATOM 630 C CA . ALA A 1 82 ? 12.623 12.542 -0.818 1.00 88.75 82 ALA A CA 1
ATOM 631 C C . ALA A 1 82 ? 11.114 12.704 -0.563 1.00 88.75 82 ALA A C 1
ATOM 633 O O . ALA A 1 82 ? 10.298 11.947 -1.090 1.00 88.75 82 ALA A O 1
ATOM 634 N N . GLN A 1 83 ? 10.739 13.764 0.159 1.00 86.69 83 GLN A N 1
ATOM 635 C CA . GLN A 1 83 ? 9.334 14.124 0.406 1.00 86.69 83 GLN A CA 1
ATOM 636 C C . GLN A 1 83 ? 8.525 14.310 -0.883 1.00 86.69 83 GLN A C 1
ATOM 638 O O . GLN A 1 83 ? 7.352 13.952 -0.925 1.00 86.69 83 GLN A O 1
ATOM 643 N N . LEU A 1 84 ? 9.161 14.795 -1.957 1.00 84.94 84 LEU A N 1
ATOM 644 C CA . LEU A 1 84 ? 8.526 14.929 -3.274 1.00 84.94 84 LEU A CA 1
ATOM 645 C C . LEU A 1 84 ? 8.097 13.573 -3.865 1.00 84.94 84 LEU A C 1
ATOM 647 O O . LEU A 1 84 ? 7.153 13.506 -4.641 1.00 84.94 84 LEU A O 1
ATOM 651 N N . SER A 1 85 ? 8.777 12.497 -3.472 1.00 81.12 85 SER A N 1
ATOM 652 C CA . SER A 1 85 ? 8.481 11.111 -3.846 1.00 81.12 85 SER A CA 1
ATOM 653 C C . SER A 1 85 ? 7.814 10.350 -2.695 1.00 81.12 85 SER A C 1
ATOM 655 O O . SER A 1 85 ? 7.982 9.138 -2.578 1.00 81.12 85 SER A O 1
ATOM 657 N N . SER A 1 86 ? 7.109 11.066 -1.811 1.00 83.19 86 SER A N 1
ATOM 658 C CA . SER A 1 86 ? 6.379 10.507 -0.664 1.00 83.19 86 SER A CA 1
ATOM 659 C C . SER A 1 86 ? 7.246 9.771 0.371 1.00 83.19 86 SER A C 1
ATOM 661 O O . SER A 1 86 ? 6.724 8.982 1.157 1.00 83.19 86 SER A O 1
ATOM 663 N N . GLY A 1 87 ? 8.559 10.022 0.396 1.00 90.06 87 GLY A N 1
ATOM 664 C CA . GLY A 1 87 ? 9.475 9.490 1.408 1.00 90.06 87 GLY A CA 1
ATOM 665 C C . GLY A 1 87 ? 9.842 10.502 2.498 1.00 90.06 87 GLY A C 1
ATOM 666 O O . GLY A 1 87 ? 9.393 11.648 2.488 1.00 90.06 87 GLY A O 1
ATOM 667 N N . VAL A 1 88 ? 10.683 10.090 3.451 1.00 92.56 88 VAL A N 1
ATOM 668 C CA . VAL A 1 88 ? 11.144 10.950 4.563 1.00 92.56 88 VAL A CA 1
ATOM 669 C C . VAL A 1 88 ? 12.643 11.280 4.530 1.00 92.56 88 VAL A C 1
ATOM 671 O O . VAL A 1 88 ? 13.141 11.943 5.436 1.00 92.56 88 VAL A O 1
ATOM 674 N N . GLY A 1 89 ? 13.361 10.883 3.475 1.00 91.94 89 GLY A N 1
ATOM 675 C CA . GLY A 1 89 ? 14.752 11.277 3.224 1.00 91.94 89 GLY A CA 1
ATOM 676 C C . GLY A 1 89 ? 15.776 10.712 4.212 1.00 91.94 89 GLY A C 1
ATOM 677 O O . GLY A 1 89 ? 16.806 11.342 4.452 1.00 91.94 89 GLY A O 1
ATOM 678 N N . LEU A 1 90 ? 15.507 9.550 4.811 1.00 93.62 90 LEU A N 1
ATOM 679 C CA . LEU A 1 90 ? 16.454 8.897 5.711 1.00 93.62 90 LEU A CA 1
ATOM 680 C C . LEU A 1 90 ? 17.623 8.287 4.920 1.00 93.62 90 LEU A C 1
ATOM 682 O O . LEU A 1 90 ? 17.395 7.627 3.907 1.00 93.62 90 LEU A O 1
ATOM 686 N N . PRO A 1 91 ? 18.877 8.427 5.383 1.00 93.25 91 PRO A N 1
ATOM 687 C CA . PRO A 1 91 ? 20.055 7.913 4.686 1.00 93.25 91 PRO A CA 1
ATOM 688 C C . PRO A 1 91 ? 20.234 6.404 4.929 1.00 93.25 91 PRO A C 1
ATOM 690 O O . PRO A 1 91 ? 21.228 5.964 5.504 1.00 93.25 91 PRO A O 1
ATOM 693 N N . LEU A 1 92 ? 19.240 5.612 4.535 1.00 93.25 92 LEU A N 1
ATOM 694 C CA . LEU A 1 92 ? 19.197 4.163 4.708 1.00 93.25 92 LEU A CA 1
ATOM 695 C C . LEU A 1 92 ? 19.296 3.457 3.353 1.00 93.25 92 LEU A C 1
ATOM 697 O O . LEU A 1 92 ? 18.714 3.902 2.365 1.00 93.25 92 LEU A O 1
ATOM 701 N N . SER A 1 93 ? 19.985 2.315 3.317 1.00 92.62 93 SER A N 1
ATOM 702 C CA . SER A 1 93 ? 19.919 1.394 2.177 1.00 92.62 93 SER A CA 1
ATOM 703 C C . SER A 1 93 ? 18.541 0.724 2.092 1.00 92.62 93 SER A C 1
ATOM 705 O O . SER A 1 93 ? 17.777 0.716 3.064 1.00 92.62 93 SER A O 1
ATOM 707 N N . ARG A 1 94 ? 18.213 0.102 0.953 1.00 91.06 94 ARG A N 1
ATOM 708 C CA . ARG A 1 94 ? 16.936 -0.615 0.779 1.00 91.06 94 ARG A CA 1
ATOM 709 C C . ARG A 1 94 ? 16.776 -1.769 1.771 1.00 91.06 94 ARG A C 1
ATOM 711 O O . ARG A 1 94 ? 15.711 -1.924 2.355 1.00 91.06 94 ARG A O 1
ATOM 718 N N . GLU A 1 95 ? 17.839 -2.515 2.048 1.00 92.88 95 GLU A N 1
ATOM 719 C CA . GLU A 1 95 ? 17.841 -3.637 3.002 1.00 92.88 95 GLU A CA 1
ATOM 720 C C . GLU A 1 95 ? 17.712 -3.144 4.445 1.00 92.88 95 GLU A C 1
ATOM 722 O O . GLU A 1 95 ? 17.126 -3.812 5.298 1.00 92.88 95 GLU A O 1
ATOM 727 N N . GLN A 1 96 ? 18.290 -1.980 4.756 1.00 94.75 96 GLN A N 1
ATOM 728 C CA . GLN A 1 96 ? 18.082 -1.335 6.050 1.00 94.75 96 GLN A CA 1
ATOM 729 C C . GLN A 1 96 ? 16.623 -0.907 6.196 1.00 94.75 96 GLN A C 1
ATOM 731 O O . GLN A 1 96 ? 16.011 -1.247 7.203 1.00 94.75 96 GLN A O 1
ATOM 736 N N . CYS A 1 97 ? 16.053 -0.264 5.174 1.00 94.19 97 CYS A N 1
ATOM 737 C CA . CYS A 1 97 ? 14.641 0.105 5.159 1.00 94.19 97 CYS A CA 1
ATOM 738 C C . CYS A 1 97 ? 13.737 -1.119 5.344 1.00 94.19 97 CYS A C 1
ATOM 740 O O . CYS A 1 97 ? 12.867 -1.095 6.208 1.00 94.19 97 CYS A O 1
ATOM 742 N N . PHE A 1 98 ? 13.969 -2.201 4.593 1.00 94.19 98 PHE A N 1
ATOM 743 C CA . PHE A 1 98 ? 13.186 -3.436 4.693 1.00 94.19 98 PHE A CA 1
ATOM 744 C C . PHE A 1 98 ? 13.182 -3.993 6.122 1.00 94.19 98 PHE A C 1
ATOM 746 O O . PHE A 1 98 ? 12.127 -4.237 6.702 1.00 94.19 98 PHE A O 1
ATOM 753 N N . ARG A 1 99 ? 14.361 -4.086 6.749 1.00 93.88 99 ARG A N 1
ATOM 754 C CA . ARG A 1 99 ? 14.481 -4.533 8.146 1.00 93.88 99 ARG A CA 1
ATOM 755 C C . ARG A 1 99 ? 13.829 -3.575 9.141 1.00 93.88 99 ARG A C 1
ATOM 757 O O . ARG A 1 99 ? 13.343 -4.027 10.173 1.00 93.88 99 ARG A O 1
ATOM 764 N N . THR A 1 100 ? 13.818 -2.269 8.872 1.00 94.81 100 THR A N 1
ATOM 765 C CA . THR A 1 100 ? 13.090 -1.297 9.702 1.00 94.81 100 THR A CA 1
ATOM 766 C C . THR A 1 100 ? 11.587 -1.559 9.656 1.00 94.81 100 THR A C 1
ATOM 768 O O . THR A 1 100 ? 10.952 -1.579 10.707 1.00 94.81 100 THR A O 1
ATOM 771 N N . PHE A 1 101 ? 11.022 -1.818 8.478 1.00 94.50 101 PHE A N 1
ATOM 772 C CA . PHE A 1 101 ? 9.602 -2.152 8.349 1.00 94.50 101 PHE A CA 1
ATOM 773 C C . PHE A 1 101 ? 9.239 -3.455 9.063 1.00 94.50 101 PHE A C 1
ATOM 775 O O . PHE A 1 101 ? 8.278 -3.470 9.828 1.00 94.50 101 PHE A O 1
ATOM 782 N N . GLU A 1 102 ? 10.039 -4.508 8.889 1.00 94.50 102 GLU A N 1
ATOM 783 C CA . GLU A 1 102 ? 9.845 -5.776 9.601 1.00 94.50 102 GLU A CA 1
ATOM 784 C C . GLU A 1 102 ? 9.911 -5.586 11.127 1.00 94.50 102 GLU A C 1
ATOM 786 O O . GLU A 1 102 ? 9.015 -6.001 11.854 1.00 94.50 102 GLU A O 1
ATOM 791 N N . ARG A 1 103 ? 10.975 -4.953 11.636 1.00 94.44 103 ARG A N 1
ATOM 792 C CA . ARG A 1 103 ? 11.315 -5.015 13.070 1.00 94.44 103 ARG A CA 1
ATOM 793 C C . ARG A 1 103 ? 10.747 -3.875 13.896 1.00 94.44 103 ARG A C 1
ATOM 795 O O . ARG A 1 103 ? 10.457 -4.066 15.070 1.00 94.44 103 ARG A O 1
ATOM 802 N N . ALA A 1 104 ? 10.674 -2.679 13.318 1.00 93.75 104 ALA A N 1
ATOM 803 C CA . ALA A 1 104 ? 10.233 -1.482 14.027 1.00 93.75 104 ALA A CA 1
ATOM 804 C C . ALA A 1 104 ? 8.760 -1.173 13.750 1.00 93.75 104 ALA A C 1
ATOM 806 O O . ALA A 1 104 ? 8.062 -0.707 14.646 1.00 93.75 104 ALA A O 1
ATOM 807 N N . PHE A 1 105 ? 8.289 -1.429 12.526 1.00 92.38 105 PHE A N 1
ATOM 808 C CA . PHE A 1 105 ? 6.908 -1.136 12.128 1.00 92.38 105 PHE A CA 1
ATOM 809 C C . PHE A 1 105 ? 6.005 -2.368 12.087 1.00 92.38 105 PHE A C 1
ATOM 811 O O . PHE A 1 105 ? 4.806 -2.207 11.898 1.00 92.38 105 PHE A O 1
ATOM 818 N N . SER A 1 106 ? 6.557 -3.562 12.328 1.00 92.25 106 SER A N 1
ATOM 819 C CA . SER A 1 106 ? 5.811 -4.822 12.439 1.00 92.25 106 SER A CA 1
ATOM 820 C C . SER A 1 106 ? 4.973 -5.138 11.196 1.00 92.25 106 SER A C 1
ATOM 822 O O . SER A 1 106 ? 3.816 -5.523 11.306 1.00 92.25 106 SER A O 1
ATOM 824 N N . PHE A 1 107 ? 5.547 -4.934 10.007 1.00 94.56 107 PHE A N 1
ATOM 825 C CA . PHE A 1 107 ? 4.906 -5.355 8.761 1.00 94.56 107 PHE A CA 1
ATOM 826 C C . PHE A 1 107 ? 4.959 -6.873 8.611 1.00 94.56 107 PHE A C 1
ATOM 828 O O . PHE A 1 107 ? 6.005 -7.469 8.848 1.00 94.56 107 PHE A O 1
ATOM 835 N N . ASP A 1 108 ? 3.862 -7.479 8.164 1.00 95.00 108 ASP A N 1
ATOM 836 C CA . ASP A 1 108 ? 3.747 -8.929 7.993 1.00 95.00 108 ASP A CA 1
ATOM 837 C C . ASP A 1 108 ? 4.292 -9.408 6.651 1.00 95.00 108 ASP A C 1
ATOM 839 O O . ASP A 1 108 ? 4.728 -10.548 6.529 1.00 95.00 108 ASP A O 1
ATOM 843 N N . THR A 1 109 ? 4.257 -8.553 5.628 1.00 93.88 109 THR A N 1
ATOM 844 C CA . THR A 1 109 ? 4.865 -8.800 4.314 1.00 93.88 109 THR A CA 1
ATOM 845 C C . THR A 1 109 ? 5.300 -7.481 3.693 1.00 93.88 109 THR A C 1
ATOM 847 O O . THR A 1 109 ? 4.779 -6.415 4.028 1.00 93.88 109 THR A O 1
ATOM 850 N N . MET A 1 110 ? 6.246 -7.531 2.762 1.00 92.50 110 MET A N 1
ATOM 851 C CA . MET A 1 110 ? 6.732 -6.321 2.110 1.00 92.50 110 MET A CA 1
ATOM 852 C C . MET A 1 110 ? 7.372 -6.658 0.771 1.00 92.50 110 MET A C 1
ATOM 854 O O . MET A 1 110 ? 7.895 -7.757 0.571 1.00 92.50 110 MET A O 1
ATOM 858 N N . GLU A 1 111 ? 7.358 -5.702 -0.148 1.00 91.38 111 GLU A N 1
ATOM 859 C CA . GLU A 1 111 ? 8.154 -5.807 -1.359 1.00 91.38 111 GLU A CA 1
ATOM 860 C C . GLU A 1 111 ? 9.501 -5.091 -1.244 1.00 91.38 111 GLU A C 1
ATOM 862 O O . GLU A 1 111 ? 9.681 -4.104 -0.526 1.00 91.38 111 GLU A O 1
ATOM 867 N N . ILE A 1 112 ? 10.457 -5.582 -2.019 1.00 91.25 112 ILE A N 1
ATOM 868 C CA . ILE A 1 112 ? 11.651 -4.842 -2.394 1.00 91.25 112 ILE A CA 1
ATOM 869 C C . ILE A 1 112 ? 11.651 -4.673 -3.910 1.00 91.25 112 ILE A C 1
ATOM 871 O O . ILE A 1 112 ? 11.298 -5.583 -4.654 1.00 91.25 112 ILE A O 1
ATOM 875 N N . GLY A 1 113 ? 12.039 -3.496 -4.375 1.00 89.62 113 GLY A N 1
ATOM 876 C CA . GLY A 1 113 ? 12.111 -3.191 -5.795 1.00 89.62 113 GLY A CA 1
ATOM 877 C C . GLY A 1 113 ? 13.065 -2.039 -6.049 1.00 89.62 113 GLY A C 1
ATOM 878 O O . GLY A 1 113 ? 13.560 -1.384 -5.122 1.00 89.62 113 GLY A O 1
ATOM 879 N N . HIS A 1 114 ? 13.358 -1.803 -7.318 1.00 89.75 114 HIS A N 1
ATOM 880 C CA . HIS A 1 114 ? 14.094 -0.619 -7.734 1.00 89.75 114 HIS A CA 1
ATOM 881 C C . HIS A 1 114 ? 13.234 0.637 -7.550 1.00 89.75 114 HIS A C 1
ATOM 883 O O . HIS A 1 114 ? 12.024 0.580 -7.743 1.00 89.75 114 HIS A O 1
ATOM 889 N N . THR A 1 115 ? 13.849 1.784 -7.237 1.00 85.25 115 THR A N 1
ATOM 890 C CA . THR A 1 115 ? 13.130 3.044 -6.950 1.00 85.25 115 THR A CA 1
ATOM 891 C C . THR A 1 115 ? 12.185 3.460 -8.075 1.00 85.25 115 THR A C 1
ATOM 893 O O . THR A 1 115 ? 11.073 3.899 -7.811 1.00 85.25 115 THR A O 1
ATOM 896 N N . ASP A 1 116 ? 12.623 3.312 -9.329 1.00 85.31 116 ASP A N 1
ATOM 897 C CA . ASP A 1 116 ? 11.805 3.641 -10.507 1.00 85.31 116 ASP A CA 1
ATOM 898 C C . ASP A 1 116 ? 10.606 2.693 -10.663 1.00 85.31 116 ASP A C 1
ATOM 900 O O . ASP A 1 116 ? 9.625 3.015 -11.326 1.00 85.31 116 ASP A O 1
ATOM 904 N N . TYR A 1 117 ? 10.693 1.509 -10.051 1.00 87.88 117 TYR A N 1
ATOM 905 C CA . TYR A 1 117 ? 9.690 0.453 -10.070 1.00 87.88 117 TYR A CA 1
ATOM 906 C C . TYR A 1 117 ? 9.400 -0.109 -11.474 1.00 87.88 117 TYR A C 1
ATOM 908 O O . TYR A 1 117 ? 8.746 -1.133 -11.600 1.00 87.88 117 TYR A O 1
ATOM 916 N N . SER A 1 118 ? 9.926 0.481 -12.551 1.00 90.31 118 SER A N 1
ATOM 917 C CA . SER A 1 118 ? 9.624 0.074 -13.922 1.00 90.31 118 SER A CA 1
ATOM 918 C C . SER A 1 118 ? 10.522 -1.057 -14.445 1.00 90.31 118 SER A C 1
ATOM 920 O O . SER A 1 118 ? 11.742 -1.040 -14.273 1.00 90.31 118 SER A O 1
ATOM 922 N N . VAL A 1 119 ? 9.958 -1.993 -15.219 1.00 91.06 119 VAL A N 1
ATOM 923 C CA . VAL A 1 119 ? 10.722 -3.098 -15.848 1.00 91.06 119 VAL A CA 1
ATOM 924 C C . VAL A 1 119 ? 11.844 -2.592 -16.762 1.00 91.06 119 VAL A C 1
ATOM 926 O O . VAL A 1 119 ? 12.941 -3.149 -16.770 1.00 91.06 119 VAL A O 1
ATOM 929 N N . LYS A 1 120 ? 11.583 -1.541 -17.552 1.00 90.25 120 LYS A N 1
ATOM 930 C CA . LYS A 1 120 ? 12.529 -1.015 -18.552 1.00 90.25 120 LYS A CA 1
ATOM 931 C C . LYS A 1 120 ? 13.879 -0.588 -17.932 1.00 90.25 120 LYS A C 1
ATOM 933 O O . LYS A 1 120 ? 14.897 -1.068 -18.426 1.00 90.25 120 LYS A O 1
ATOM 938 N N . PRO A 1 121 ? 13.927 0.245 -16.873 1.00 90.31 121 PRO A N 1
ATOM 939 C CA . PRO A 1 121 ? 15.168 0.604 -16.181 1.00 90.31 121 PRO A CA 1
ATOM 940 C C . PRO A 1 121 ? 15.727 -0.495 -15.275 1.00 90.31 121 PRO A C 1
ATOM 942 O O . PRO A 1 121 ? 16.932 -0.519 -15.053 1.00 90.31 121 PRO A O 1
ATOM 945 N N . VAL A 1 122 ? 14.899 -1.418 -14.779 1.00 92.38 122 VAL A N 1
ATOM 946 C CA . VAL A 1 122 ? 15.375 -2.560 -13.978 1.00 92.38 122 VAL A CA 1
ATOM 947 C C . VAL A 1 122 ? 16.138 -3.571 -14.830 1.00 92.38 122 VAL A C 1
ATOM 949 O O . VAL A 1 122 ? 17.134 -4.138 -14.387 1.00 92.38 122 VAL A O 1
ATOM 952 N N . LYS A 1 123 ? 15.702 -3.799 -16.073 1.00 92.00 123 LYS A N 1
ATOM 953 C CA . LYS A 1 123 ? 16.229 -4.871 -16.929 1.00 92.00 123 LYS A CA 1
ATOM 954 C C . LYS A 1 123 ? 17.763 -4.867 -17.083 1.00 92.00 123 LYS A C 1
ATOM 956 O O . LYS A 1 123 ? 18.342 -5.946 -16.964 1.00 92.00 123 LYS A O 1
ATOM 961 N N . PRO A 1 124 ? 18.450 -3.728 -17.307 1.00 94.56 124 PRO A N 1
ATOM 962 C CA . PRO A 1 124 ? 19.913 -3.697 -17.399 1.00 94.56 124 PRO A CA 1
ATOM 963 C C . PRO A 1 124 ? 20.642 -4.017 -16.087 1.00 94.56 124 PRO A C 1
ATOM 965 O O . PRO A 1 124 ? 21.803 -4.412 -16.127 1.00 94.56 124 PRO A O 1
ATOM 968 N N . ILE A 1 125 ? 19.983 -3.848 -14.937 1.00 94.69 125 ILE A N 1
ATOM 969 C CA . ILE A 1 125 ? 20.565 -4.020 -13.596 1.00 94.69 125 ILE A CA 1
ATOM 970 C C . ILE A 1 125 ? 19.970 -5.215 -12.842 1.00 94.69 125 ILE A C 1
ATOM 972 O O . ILE A 1 125 ? 20.126 -5.319 -11.630 1.00 94.69 125 ILE A O 1
ATOM 976 N N . VAL A 1 126 ? 19.311 -6.145 -13.539 1.00 94.56 126 VAL A N 1
ATOM 977 C CA . VAL A 1 126 ? 18.607 -7.275 -12.908 1.00 94.56 126 VAL A CA 1
ATOM 978 C C . VAL A 1 126 ? 19.510 -8.107 -11.991 1.00 94.56 126 VAL A C 1
ATOM 980 O O . VAL A 1 126 ? 19.074 -8.523 -10.925 1.00 94.56 126 VAL A O 1
ATOM 983 N N . ALA A 1 127 ? 20.782 -8.293 -12.355 1.00 95.62 127 ALA A N 1
ATOM 984 C CA . ALA A 1 127 ? 21.739 -9.018 -11.522 1.00 95.62 127 ALA A CA 1
ATOM 985 C C . ALA A 1 127 ? 22.023 -8.288 -10.199 1.00 95.62 127 ALA A C 1
ATOM 987 O O . ALA A 1 127 ? 22.133 -8.925 -9.158 1.00 95.62 127 ALA A O 1
ATOM 988 N N . LEU A 1 128 ? 22.090 -6.953 -10.218 1.00 93.56 128 LEU A N 1
ATOM 989 C CA . LEU A 1 128 ? 22.224 -6.153 -9.001 1.00 93.56 128 LEU A CA 1
ATOM 990 C C . LEU A 1 128 ? 20.956 -6.270 -8.147 1.00 93.56 128 LEU A C 1
ATOM 992 O O . LEU A 1 128 ? 21.043 -6.530 -6.951 1.00 93.56 128 LEU A O 1
ATOM 996 N N . GLU A 1 129 ? 19.776 -6.164 -8.758 1.00 93.56 129 GLU A N 1
ATOM 997 C CA . GLU A 1 129 ? 18.496 -6.334 -8.058 1.00 93.56 129 GLU A CA 1
ATOM 998 C C . GLU A 1 129 ? 18.370 -7.706 -7.386 1.00 93.56 129 GLU A C 1
ATOM 1000 O O . GLU A 1 129 ? 17.925 -7.786 -6.243 1.00 93.56 129 GLU A O 1
ATOM 1005 N N . GLN A 1 130 ? 18.849 -8.772 -8.034 1.00 94.62 130 GLN A N 1
ATOM 1006 C CA . GLN A 1 130 ? 18.904 -10.108 -7.437 1.00 94.62 130 GLN A CA 1
ATOM 1007 C C . GLN A 1 130 ? 19.735 -10.134 -6.149 1.00 94.62 130 GLN A C 1
ATOM 1009 O O . GLN A 1 130 ? 19.293 -10.736 -5.174 1.00 94.62 130 GLN A O 1
ATOM 1014 N N . THR A 1 131 ? 20.879 -9.438 -6.099 1.00 94.56 131 THR A N 1
ATOM 1015 C CA . THR A 1 131 ? 21.695 -9.380 -4.869 1.00 94.56 131 THR A CA 1
ATOM 1016 C C . THR A 1 131 ? 20.967 -8.689 -3.716 1.00 94.56 131 THR A C 1
ATOM 1018 O O . THR A 1 131 ? 21.088 -9.114 -2.568 1.00 94.56 131 THR A O 1
ATOM 1021 N N . HIS A 1 132 ? 20.161 -7.664 -4.007 1.00 92.94 132 HIS A N 1
ATOM 1022 C CA . HIS A 1 132 ? 19.353 -6.975 -3.001 1.00 92.94 132 HIS A CA 1
ATOM 1023 C C . HIS A 1 132 ? 18.248 -7.886 -2.451 1.00 92.94 132 HIS A C 1
ATOM 1025 O O . HIS A 1 132 ? 18.065 -7.974 -1.236 1.00 92.94 132 HIS A O 1
ATOM 1031 N N . VAL A 1 133 ? 17.552 -8.612 -3.332 1.00 94.19 133 VAL A N 1
ATOM 1032 C CA . VAL A 1 133 ? 16.530 -9.595 -2.939 1.00 94.19 133 VAL A CA 1
ATOM 1033 C C . VAL A 1 133 ? 17.142 -10.717 -2.102 1.00 94.19 133 VAL A C 1
ATOM 1035 O O . VAL A 1 133 ? 16.614 -11.040 -1.041 1.00 94.19 133 VAL A O 1
ATOM 1038 N N . GLU A 1 134 ? 18.273 -11.279 -2.533 1.00 95.25 134 GLU A N 1
ATOM 1039 C CA . GLU A 1 134 ? 18.984 -12.334 -1.803 1.00 95.25 134 GLU A CA 1
ATOM 1040 C C . GLU A 1 134 ? 19.412 -11.862 -0.409 1.00 95.25 134 GLU A C 1
ATOM 1042 O O . GLU A 1 134 ? 19.182 -12.557 0.581 1.00 95.25 134 GLU A O 1
ATOM 1047 N N . ALA A 1 135 ? 19.961 -10.649 -0.303 1.00 94.81 135 ALA A N 1
ATOM 1048 C CA . ALA A 1 135 ? 20.349 -10.071 0.977 1.00 94.81 135 ALA A CA 1
ATOM 1049 C C . ALA A 1 135 ? 19.153 -9.913 1.927 1.00 94.81 135 ALA A C 1
ATOM 1051 O O . ALA A 1 135 ? 19.284 -10.193 3.121 1.00 94.81 135 ALA A O 1
ATOM 1052 N N . VAL A 1 136 ? 17.989 -9.491 1.425 1.00 94.94 136 VAL A N 1
ATOM 1053 C CA . VAL A 1 136 ? 16.770 -9.387 2.239 1.00 94.94 136 VAL A CA 1
ATOM 1054 C C . VAL A 1 136 ? 16.277 -10.767 2.664 1.00 94.94 136 VAL A C 1
ATOM 1056 O O . VAL A 1 136 ? 16.076 -10.972 3.859 1.00 94.94 136 VAL A O 1
ATOM 1059 N N . LEU A 1 137 ? 16.164 -11.720 1.734 1.00 94.81 137 LEU A N 1
ATOM 1060 C CA . LEU A 1 137 ? 15.740 -13.097 2.021 1.00 94.81 137 LEU A CA 1
ATOM 1061 C C . LEU A 1 137 ? 16.647 -13.793 3.043 1.00 94.81 137 LEU A C 1
ATOM 1063 O O . LEU A 1 137 ? 16.179 -14.611 3.826 1.00 94.81 137 LEU A O 1
ATOM 1067 N N . HIS A 1 138 ? 17.940 -13.466 3.056 1.00 95.88 138 HIS A N 1
ATOM 1068 C CA . HIS A 1 138 ? 18.884 -14.029 4.019 1.00 95.88 138 HIS A CA 1
ATOM 1069 C C . HIS A 1 138 ? 18.764 -13.416 5.424 1.00 95.88 138 HIS A C 1
ATOM 1071 O O . HIS A 1 138 ? 19.145 -14.048 6.407 1.00 95.88 138 HIS A O 1
ATOM 1077 N N . ASN A 1 139 ? 18.281 -12.174 5.539 1.00 94.81 139 ASN A N 1
ATOM 1078 C CA . ASN A 1 139 ? 18.342 -11.392 6.782 1.00 94.81 139 ASN A CA 1
ATOM 1079 C C . ASN A 1 139 ? 16.975 -11.045 7.393 1.00 94.81 139 ASN A C 1
ATOM 1081 O O . ASN A 1 139 ? 16.939 -10.399 8.448 1.00 94.81 139 ASN A O 1
ATOM 1085 N N . CYS A 1 140 ? 15.884 -11.427 6.734 1.00 94.38 140 CYS A N 1
ATOM 1086 C CA . CYS A 1 140 ? 14.508 -11.139 7.132 1.00 94.38 140 CYS A CA 1
ATOM 1087 C C . CYS A 1 140 ? 13.694 -12.438 7.175 1.00 94.38 140 CYS A C 1
ATOM 1089 O O . CYS A 1 140 ? 14.056 -13.440 6.562 1.00 94.38 140 CYS A O 1
ATOM 1091 N N . ILE A 1 141 ? 12.608 -12.412 7.934 1.00 95.44 141 ILE A N 1
ATOM 1092 C CA . ILE A 1 141 ? 11.700 -13.533 8.182 1.00 95.44 141 ILE A CA 1
ATOM 1093 C C . ILE A 1 141 ? 10.406 -13.348 7.389 1.00 95.44 141 ILE A C 1
ATOM 1095 O O . ILE A 1 141 ? 9.838 -14.331 6.910 1.00 95.44 141 ILE A O 1
ATOM 1099 N N . ILE A 1 142 ? 9.929 -12.107 7.258 1.00 94.88 142 ILE A N 1
ATOM 1100 C CA . ILE A 1 142 ? 8.650 -11.837 6.596 1.00 94.88 142 ILE A CA 1
ATOM 1101 C C . ILE A 1 142 ? 8.710 -12.202 5.104 1.00 94.88 142 ILE A C 1
ATOM 1103 O O . ILE A 1 142 ? 9.760 -12.030 4.476 1.00 94.88 142 ILE A O 1
ATOM 1107 N N . PRO A 1 143 ? 7.606 -12.686 4.501 1.00 94.25 143 PRO A N 1
ATOM 1108 C CA . PRO A 1 143 ? 7.539 -12.927 3.067 1.00 94.25 143 PRO A 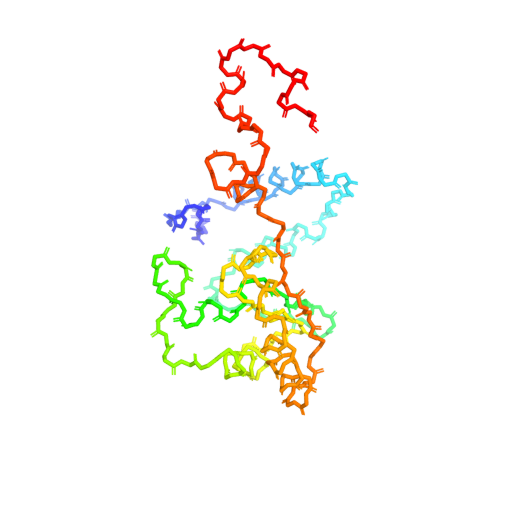CA 1
ATOM 1109 C C . PRO A 1 143 ? 7.956 -11.699 2.250 1.00 94.25 143 PRO A C 1
ATOM 1111 O O . PRO A 1 143 ? 7.449 -10.591 2.452 1.00 94.25 143 PRO A O 1
ATOM 1114 N N . VAL A 1 144 ? 8.871 -11.932 1.307 1.00 92.88 144 VAL A N 1
ATOM 1115 C CA . VAL A 1 144 ? 9.464 -10.909 0.443 1.00 92.88 144 VAL A CA 1
ATOM 1116 C C . VAL A 1 144 ? 8.872 -11.023 -0.955 1.00 92.88 144 VAL A C 1
ATOM 1118 O O . VAL A 1 144 ? 9.009 -12.056 -1.613 1.00 92.88 144 VAL A O 1
ATOM 1121 N N . TYR A 1 145 ? 8.266 -9.942 -1.433 1.00 92.12 145 TYR A N 1
ATOM 1122 C CA . TYR A 1 145 ? 7.884 -9.792 -2.836 1.00 92.12 145 TYR A CA 1
ATOM 1123 C C . TYR A 1 145 ? 8.951 -8.999 -3.599 1.00 92.12 145 TYR A C 1
ATOM 1125 O O . TYR A 1 145 ? 9.629 -8.148 -3.023 1.00 92.12 145 TYR A O 1
ATOM 1133 N N . TYR A 1 146 ? 9.096 -9.253 -4.903 1.00 91.75 146 TYR A N 1
ATOM 1134 C CA . TYR A 1 146 ? 9.850 -8.358 -5.781 1.00 91.75 146 TYR A CA 1
ATOM 1135 C C . TYR A 1 146 ? 8.882 -7.494 -6.582 1.00 91.75 146 TYR A C 1
ATOM 1137 O O . TYR A 1 146 ? 8.149 -8.003 -7.434 1.00 91.75 146 TYR A O 1
ATOM 1145 N N . GLY A 1 147 ? 8.872 -6.203 -6.276 1.00 89.69 147 GLY A N 1
ATOM 1146 C CA . GLY A 1 147 ? 7.943 -5.242 -6.848 1.00 89.69 147 GLY A CA 1
ATOM 1147 C C . GLY A 1 147 ? 8.444 -4.669 -8.166 1.00 89.69 147 GLY A C 1
ATOM 1148 O O . GLY A 1 147 ? 9.575 -4.183 -8.256 1.00 89.69 147 GLY A O 1
ATOM 1149 N N . PHE A 1 148 ? 7.593 -4.708 -9.189 1.00 89.25 148 PHE A N 1
ATOM 1150 C CA . PHE A 1 148 ? 7.822 -4.009 -10.446 1.00 89.25 148 PHE A CA 1
ATOM 1151 C C . PHE A 1 148 ? 6.501 -3.676 -11.144 1.00 89.25 148 PHE A C 1
ATOM 1153 O O . PHE A 1 148 ? 5.505 -4.387 -11.027 1.00 89.25 148 PHE A O 1
ATOM 1160 N N . MET A 1 149 ? 6.522 -2.634 -11.967 1.00 89.12 149 MET A N 1
ATOM 1161 C CA . MET A 1 149 ? 5.447 -2.234 -12.857 1.00 89.12 149 MET A CA 1
ATOM 1162 C C . MET A 1 149 ? 5.936 -2.199 -14.308 1.00 89.12 149 MET A C 1
ATOM 1164 O O . MET A 1 149 ? 7.086 -1.846 -14.581 1.00 89.12 149 MET A O 1
ATOM 1168 N N . PRO A 1 150 ? 5.078 -2.507 -15.291 1.00 86.38 150 PRO A N 1
ATOM 1169 C CA . PRO A 1 150 ? 5.420 -2.290 -16.687 1.00 86.38 150 PRO A CA 1
ATOM 1170 C C . PRO A 1 150 ? 5.751 -0.825 -16.980 1.00 86.38 150 PRO A C 1
ATOM 1172 O O . PRO A 1 150 ? 6.678 -0.585 -17.733 1.00 86.38 150 PRO A O 1
ATOM 1175 N N . ASN A 1 151 ? 5.047 0.138 -16.371 1.00 88.94 151 ASN A N 1
ATOM 1176 C CA . ASN A 1 151 ? 5.111 1.567 -16.705 1.00 88.94 151 ASN A CA 1
ATOM 1177 C C . ASN A 1 1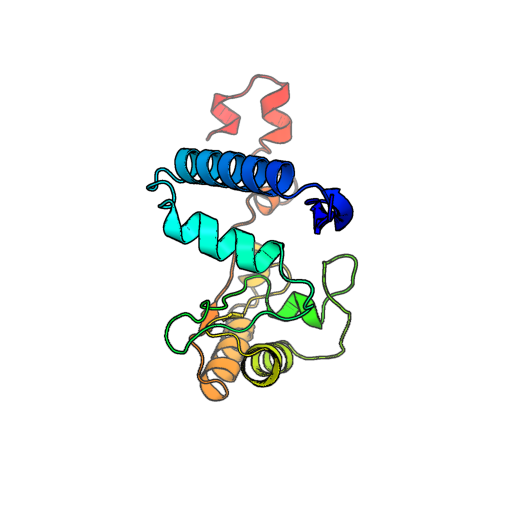51 ? 5.044 1.807 -18.224 1.00 88.94 151 ASN A C 1
ATOM 1179 O O . ASN A 1 151 ? 6.030 2.153 -18.880 1.00 88.94 151 ASN A O 1
ATOM 1183 N N . LEU A 1 152 ? 3.851 1.586 -18.788 1.00 87.69 152 LEU A N 1
ATOM 1184 C CA . LEU A 1 152 ? 3.615 1.628 -20.235 1.00 87.69 152 LEU A CA 1
ATOM 1185 C C . LEU A 1 152 ? 4.021 2.965 -20.876 1.00 87.69 152 LEU A C 1
ATOM 1187 O O . LEU A 1 152 ? 4.413 2.975 -22.039 1.00 87.69 152 LEU A O 1
ATOM 1191 N N . GLY A 1 153 ? 4.022 4.063 -20.110 1.00 88.75 153 GLY A N 1
ATOM 1192 C CA . GLY A 1 153 ? 4.493 5.373 -20.564 1.00 88.75 153 GLY A CA 1
ATOM 1193 C C . GLY A 1 153 ? 5.907 5.339 -21.149 1.00 88.75 153 GLY A C 1
ATOM 1194 O O . GLY A 1 153 ? 6.160 5.959 -22.177 1.00 88.75 153 GLY A O 1
ATOM 1195 N N . LEU A 1 154 ? 6.802 4.528 -20.575 1.00 89.94 154 LEU A N 1
ATOM 1196 C CA . LEU A 1 154 ? 8.182 4.375 -21.052 1.00 89.94 154 LEU A CA 1
ATOM 1197 C C . LEU A 1 154 ? 8.297 3.612 -22.381 1.00 89.94 154 LEU A C 1
ATOM 1199 O O . LEU A 1 154 ? 9.386 3.527 -22.954 1.00 89.94 154 LEU A O 1
ATOM 1203 N N . TYR A 1 155 ? 7.212 3.006 -22.855 1.00 91.31 155 TYR A N 1
ATOM 1204 C CA . TYR A 1 155 ? 7.162 2.241 -24.100 1.00 91.31 155 TYR A CA 1
ATOM 1205 C C . TYR A 1 155 ? 6.501 3.029 -25.233 1.00 91.31 155 TYR A C 1
ATOM 1207 O O . TYR A 1 155 ? 6.563 2.595 -26.386 1.00 91.31 155 TYR A O 1
ATOM 1215 N N . PHE A 1 156 ? 5.958 4.208 -24.939 1.00 93.06 156 PHE A N 1
ATOM 1216 C CA . PHE A 1 156 ? 5.429 5.120 -25.939 1.00 93.06 156 PHE A CA 1
ATOM 1217 C C . PHE A 1 156 ? 6.498 6.089 -26.449 1.00 93.06 156 PHE A C 1
ATOM 1219 O O . PHE A 1 156 ? 7.471 6.404 -25.764 1.00 93.06 156 PHE A O 1
ATOM 1226 N N . ARG A 1 157 ? 6.329 6.559 -27.685 1.00 92.25 157 ARG A N 1
ATOM 1227 C CA . ARG A 1 157 ? 7.200 7.573 -28.290 1.00 92.25 157 ARG A CA 1
ATOM 1228 C C . ARG A 1 157 ? 7.175 8.871 -27.460 1.00 92.25 157 ARG A C 1
ATOM 1230 O O . ARG A 1 157 ? 6.106 9.239 -26.969 1.00 92.25 157 ARG A O 1
ATOM 1237 N N . PRO A 1 158 ? 8.319 9.574 -27.338 1.00 89.88 158 PRO A N 1
ATOM 1238 C CA . PRO A 1 158 ? 9.559 9.371 -28.102 1.00 89.88 158 PRO A CA 1
ATOM 1239 C C . PRO A 1 158 ? 10.487 8.268 -27.564 1.00 89.88 158 PRO A C 1
ATOM 1241 O O . PRO A 1 158 ? 11.314 7.766 -28.319 1.00 89.88 158 PRO A O 1
ATOM 1244 N N . ASP A 1 159 ? 10.340 7.864 -26.303 1.00 86.56 159 ASP A N 1
ATOM 1245 C CA . ASP A 1 159 ? 11.317 7.000 -25.621 1.00 86.56 159 ASP A CA 1
ATOM 1246 C C . ASP A 1 159 ? 11.122 5.503 -25.882 1.00 86.56 159 ASP A C 1
ATOM 1248 O O . ASP A 1 159 ? 12.001 4.680 -25.592 1.00 86.56 159 ASP A O 1
ATOM 1252 N N . GLY A 1 160 ? 9.956 5.123 -26.394 1.00 89.81 160 GLY A N 1
ATOM 1253 C CA . GLY A 1 160 ? 9.607 3.748 -26.702 1.00 89.81 160 GLY A CA 1
ATOM 1254 C C . GLY A 1 160 ? 9.089 3.541 -28.126 1.00 89.81 160 GLY A C 1
ATOM 1255 O O . GLY A 1 160 ? 8.874 4.492 -28.881 1.00 89.81 160 GLY A O 1
ATOM 1256 N N . PRO A 1 161 ? 8.924 2.273 -28.533 1.00 90.38 161 PRO A N 1
ATOM 1257 C CA . PRO A 1 161 ? 8.629 1.929 -29.921 1.00 90.38 161 PRO A CA 1
ATOM 1258 C C . PRO A 1 161 ? 7.171 2.197 -30.332 1.00 90.38 161 PRO A C 1
ATOM 1260 O O . PRO A 1 161 ? 6.893 2.357 -31.528 1.00 90.38 161 PRO A O 1
ATOM 1263 N N . PHE A 1 162 ? 6.244 2.266 -29.373 1.00 92.06 162 PHE A N 1
ATOM 1264 C CA . PHE A 1 162 ? 4.809 2.320 -29.643 1.00 92.06 162 PHE A CA 1
ATOM 1265 C C . PHE A 1 162 ? 4.292 3.761 -29.787 1.00 92.06 162 PHE A C 1
ATOM 1267 O O . PHE A 1 162 ? 4.800 4.671 -29.128 1.00 92.06 162 PHE A O 1
ATOM 1274 N N . PRO A 1 163 ? 3.291 4.017 -30.647 1.00 92.75 163 PRO A N 1
ATOM 1275 C CA . PRO A 1 163 ? 2.591 5.300 -30.676 1.00 92.75 163 PRO A CA 1
ATOM 1276 C C . PRO A 1 163 ? 2.028 5.673 -29.298 1.00 92.75 163 PRO A C 1
ATOM 1278 O O . PRO A 1 163 ? 1.552 4.803 -28.577 1.00 92.75 163 PRO A O 1
ATOM 1281 N N . ASN A 1 164 ? 2.072 6.955 -28.934 1.00 94.25 164 ASN A N 1
ATOM 1282 C CA . ASN A 1 164 ? 1.552 7.417 -27.650 1.00 94.25 164 ASN A CA 1
ATOM 1283 C C . ASN A 1 164 ? 0.020 7.567 -27.711 1.00 94.25 164 ASN A C 1
ATOM 1285 O O . ASN A 1 164 ? -0.466 8.381 -28.504 1.00 94.25 164 ASN A O 1
ATOM 1289 N N . PRO A 1 165 ? -0.757 6.850 -26.875 1.00 93.19 165 PRO A N 1
ATOM 1290 C CA . PRO A 1 165 ? -2.210 6.992 -26.837 1.00 93.19 165 PRO A CA 1
ATOM 1291 C C . PRO A 1 165 ? -2.666 8.436 -26.597 1.00 93.19 165 PRO A C 1
ATOM 1293 O O . PRO A 1 165 ? -3.663 8.861 -27.176 1.00 93.19 165 PRO A O 1
ATOM 1296 N N . SER A 1 166 ? -1.911 9.221 -25.824 1.00 92.19 166 SER A N 1
ATOM 1297 C CA . SER A 1 166 ? -2.215 10.633 -25.562 1.00 92.19 166 SER A CA 1
ATOM 1298 C C . SER A 1 166 ? -2.135 11.517 -26.813 1.00 92.19 166 SER A C 1
ATOM 1300 O O . SER A 1 166 ? -2.811 12.539 -26.863 1.00 92.19 166 SER A O 1
ATOM 1302 N N . ASP A 1 167 ? -1.381 11.114 -27.843 1.00 93.56 167 ASP A N 1
ATOM 1303 C CA . ASP A 1 167 ? -1.319 11.818 -29.135 1.00 93.56 167 ASP A CA 1
ATOM 1304 C C . ASP A 1 167 ? -2.396 11.340 -30.119 1.00 93.56 167 ASP A C 1
ATOM 1306 O O . ASP A 1 167 ? -2.795 12.076 -31.027 1.00 93.56 167 ASP A O 1
ATOM 1310 N N . LEU A 1 168 ? -2.825 10.082 -29.979 1.00 94.38 168 LEU A N 1
ATOM 1311 C CA . LEU A 1 168 ? -3.764 9.410 -30.878 1.00 94.38 168 LEU A CA 1
ATOM 1312 C C . LEU A 1 168 ? -5.224 9.686 -30.504 1.00 94.38 168 LEU A C 1
ATOM 1314 O O . LEU A 1 168 ? -6.050 9.956 -31.379 1.00 94.38 168 LEU A O 1
ATOM 1318 N N . LEU A 1 169 ? -5.545 9.662 -29.208 1.00 95.44 169 LEU A N 1
ATOM 1319 C CA . LEU A 1 169 ? -6.908 9.861 -28.713 1.00 95.44 169 LEU A CA 1
ATOM 1320 C C . LEU A 1 169 ? -7.498 11.224 -29.128 1.00 95.44 169 LEU A C 1
ATOM 1322 O O . LEU A 1 169 ? -8.618 11.227 -29.643 1.00 95.44 169 LEU A O 1
ATOM 1326 N N . PRO A 1 170 ? -6.777 12.365 -29.037 1.00 96.31 170 PRO A N 1
ATOM 1327 C CA . PRO A 1 170 ? -7.288 13.656 -29.511 1.00 96.31 170 PRO A CA 1
ATOM 1328 C C . PRO A 1 170 ? -7.558 13.715 -31.022 1.00 96.31 170 PRO A C 1
ATOM 1330 O O . PRO A 1 170 ? -8.296 14.584 -31.478 1.00 96.31 170 PRO A O 1
ATOM 1333 N N . LYS A 1 171 ? -6.979 12.798 -31.809 1.00 96.44 171 LYS A N 1
ATOM 1334 C CA . LYS A 1 171 ? -7.168 12.699 -33.268 1.00 96.44 171 LYS A CA 1
ATOM 1335 C C . LYS A 1 171 ? -8.314 11.763 -33.664 1.00 96.44 171 LYS A C 1
ATOM 1337 O O . LYS A 1 171 ? -8.536 11.547 -34.851 1.00 96.44 171 LYS A O 1
ATOM 1342 N N . GLY A 1 172 ? -9.019 11.176 -32.694 1.00 96.19 172 GLY A N 1
ATOM 1343 C CA . GLY A 1 172 ? -10.074 10.190 -32.944 1.00 96.19 172 GLY A CA 1
ATOM 1344 C C . GLY A 1 172 ? -9.557 8.803 -33.344 1.00 96.19 172 GLY A C 1
ATOM 1345 O O . GLY A 1 172 ? -10.346 7.952 -33.749 1.00 96.19 172 GLY A O 1
ATOM 1346 N N . GLN A 1 173 ? -8.254 8.546 -33.204 1.00 96.12 173 GLN A N 1
ATOM 1347 C CA . GLN A 1 173 ? -7.604 7.286 -33.581 1.00 96.12 173 GLN A CA 1
ATOM 1348 C C . GLN A 1 173 ? -7.716 6.242 -32.457 1.00 96.12 173 GLN A C 1
ATOM 1350 O O . GLN A 1 173 ? -6.733 5.852 -31.826 1.00 96.12 173 GLN A O 1
ATOM 1355 N N . ILE A 1 174 ? -8.952 5.841 -32.137 1.00 94.88 174 ILE A N 1
ATOM 1356 C CA . ILE A 1 174 ? -9.257 4.973 -30.984 1.00 94.88 174 ILE A CA 1
ATOM 1357 C C . ILE A 1 174 ? -8.749 3.543 -31.200 1.00 94.88 174 ILE A C 1
ATOM 1359 O O . ILE A 1 174 ? -8.314 2.902 -30.244 1.00 94.88 174 ILE A O 1
ATOM 1363 N N . ALA A 1 175 ? -8.820 3.028 -32.430 1.00 94.81 175 ALA A N 1
ATOM 1364 C CA . ALA A 1 175 ? -8.370 1.671 -32.733 1.00 94.81 175 ALA A CA 1
ATOM 1365 C C . ALA A 1 175 ? -6.849 1.558 -32.566 1.00 94.81 175 ALA A C 1
ATOM 1367 O O . ALA A 1 175 ? -6.364 0.623 -31.941 1.00 94.81 175 ALA A O 1
ATOM 1368 N N . GLU A 1 176 ? -6.118 2.559 -33.049 1.00 91.88 176 GLU A N 1
ATOM 1369 C CA . GLU A 1 176 ? -4.665 2.646 -32.957 1.00 91.88 176 GLU A CA 1
ATOM 1370 C C . GLU A 1 176 ? -4.190 2.907 -31.526 1.00 91.88 176 GLU A C 1
ATOM 1372 O O . GLU A 1 176 ? -3.149 2.399 -31.136 1.00 91.88 176 GLU A O 1
ATOM 1377 N N . ALA A 1 177 ? -4.954 3.659 -30.724 1.00 90.50 177 ALA A N 1
ATOM 1378 C CA . ALA A 1 177 ? -4.638 3.890 -29.312 1.00 90.50 177 ALA A CA 1
ATOM 1379 C C . ALA A 1 177 ? -4.842 2.648 -28.421 1.00 90.50 177 ALA A C 1
ATOM 1381 O O . ALA A 1 177 ? -4.348 2.620 -27.295 1.00 90.50 177 ALA A O 1
ATOM 1382 N N . ARG A 1 178 ? -5.611 1.656 -28.890 1.00 87.50 178 ARG A N 1
ATOM 1383 C CA . ARG A 1 178 ? -5.898 0.399 -28.175 1.00 87.50 178 ARG A CA 1
ATOM 1384 C C . ARG A 1 178 ? -5.018 -0.776 -28.610 1.00 87.50 178 ARG A C 1
AT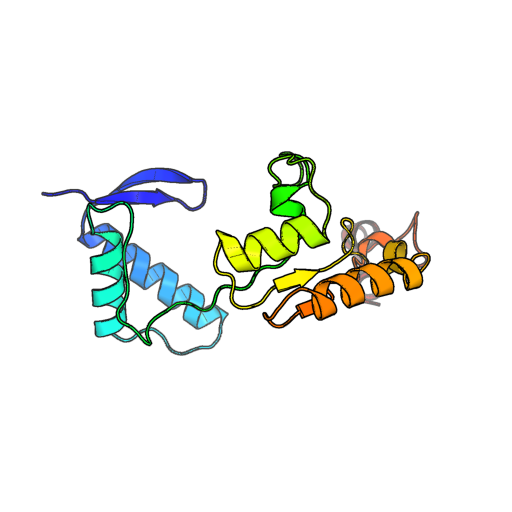OM 1386 O O . ARG A 1 178 ? -5.041 -1.794 -27.921 1.00 87.50 178 ARG A O 1
ATOM 1393 N N . ALA A 1 179 ? -4.357 -0.660 -29.760 1.00 80.44 179 ALA A N 1
ATOM 1394 C CA . ALA A 1 179 ? -3.487 -1.683 -30.336 1.00 80.44 179 ALA A CA 1
ATOM 1395 C C . ALA A 1 179 ? -2.127 -1.721 -29.627 1.00 80.44 179 ALA A C 1
ATOM 1397 O O . ALA A 1 179 ? -1.609 -2.845 -29.452 1.00 80.44 179 ALA A O 1
#

Radius of gyration: 22.01 Å; chains: 1; bounding box: 47×32×56 Å

Foldseek 3Di:
DDWFWDADPVGDIDTHDLVRVLVVVQVVQVVVCVVVVHDGDDPVVSVVVSCVRRDPDPDDDDDPPPDDQAEDDLQLCQDCPDVVLNHDNHPDDSLRSLVCCVPVVVHQEYEDEDNVLAPVVCVVVVVVVVVSQVSNVVPDDHHYDHGHDNPCVCQDPPNHDADDLVVCVVVVNVVSSVD